Protein AF-A0A1I7WA70-F1 (afdb_monomer)

Structure (mmCIF, N/CA/C/O backbone):
data_AF-A0A1I7WA70-F1
#
_entry.id   AF-A0A1I7WA70-F1
#
loop_
_atom_site.group_PDB
_atom_site.id
_atom_site.type_sy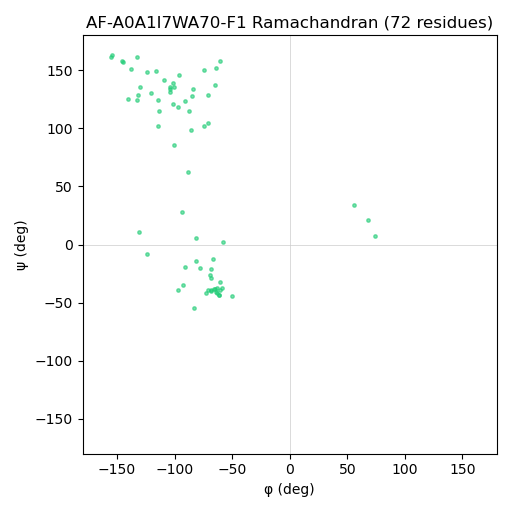mbol
_atom_site.label_atom_id
_atom_site.label_alt_id
_atom_site.label_comp_id
_atom_site.label_asym_id
_atom_site.label_entity_id
_atom_site.label_seq_id
_atom_site.pdbx_PDB_ins_code
_atom_site.Cartn_x
_atom_site.Cartn_y
_atom_site.Cartn_z
_atom_site.occupancy
_atom_site.B_iso_or_equiv
_atom_site.auth_seq_id
_atom_site.auth_comp_id
_atom_site.auth_asym_id
_atom_site.auth_atom_id
_atom_site.pdbx_PDB_model_num
ATOM 1 N N . MET A 1 1 ? 30.402 -7.326 -27.856 1.00 69.00 1 MET A N 1
ATOM 2 C CA . MET A 1 1 ? 28.996 -7.775 -27.707 1.00 69.00 1 MET A CA 1
ATOM 3 C C . MET A 1 1 ? 28.543 -7.942 -26.257 1.00 69.00 1 MET A C 1
ATOM 5 O O . MET A 1 1 ? 27.475 -7.441 -25.945 1.00 69.00 1 MET A O 1
ATOM 9 N N . LEU A 1 2 ? 29.314 -8.582 -25.365 1.00 74.75 2 LEU A N 1
ATOM 10 C CA . LEU A 1 2 ? 28.889 -8.835 -23.973 1.00 74.75 2 LEU A CA 1
ATOM 11 C C . LEU A 1 2 ? 28.647 -7.552 -23.144 1.00 74.75 2 LEU A C 1
ATOM 13 O O . LEU A 1 2 ? 27.696 -7.472 -22.374 1.00 74.75 2 LEU A O 1
ATOM 17 N N . TYR A 1 3 ? 29.477 -6.526 -23.358 1.00 77.75 3 TYR A N 1
ATOM 18 C CA . TYR A 1 3 ? 29.383 -5.237 -22.663 1.00 77.75 3 TYR A CA 1
ATOM 19 C C . TYR A 1 3 ? 28.054 -4.510 -22.934 1.00 77.75 3 TYR A C 1
ATOM 21 O O . TYR A 1 3 ? 27.405 -4.042 -22.006 1.00 77.75 3 TYR A O 1
ATOM 29 N N . LEU A 1 4 ? 27.602 -4.493 -24.195 1.00 75.81 4 LEU A N 1
ATOM 30 C CA . LEU A 1 4 ? 26.333 -3.869 -24.587 1.00 75.81 4 LEU A CA 1
ATOM 31 C C . LEU A 1 4 ? 25.136 -4.580 -23.937 1.00 75.81 4 LEU A C 1
ATOM 33 O O . LEU A 1 4 ? 24.227 -3.929 -23.436 1.00 75.81 4 LEU A O 1
ATOM 37 N N . PHE A 1 5 ? 25.176 -5.914 -23.880 1.00 74.69 5 PHE A N 1
ATOM 38 C CA . PHE A 1 5 ? 24.156 -6.711 -23.199 1.00 74.69 5 PHE A CA 1
ATOM 39 C C . PHE A 1 5 ? 24.084 -6.385 -21.702 1.00 74.69 5 PHE A C 1
ATOM 41 O O . PHE A 1 5 ? 22.996 -6.193 -21.168 1.00 74.69 5 PHE A O 1
ATOM 48 N N . CYS A 1 6 ? 25.230 -6.245 -21.034 1.00 74.44 6 CYS A N 1
ATOM 49 C CA . CYS A 1 6 ? 25.279 -5.925 -19.608 1.00 74.44 6 CYS A CA 1
ATOM 50 C C . CYS A 1 6 ? 24.698 -4.529 -19.295 1.00 74.44 6 CYS A C 1
ATOM 52 O O . CYS A 1 6 ? 23.984 -4.360 -18.307 1.00 74.44 6 CYS A O 1
ATOM 54 N N . VAL A 1 7 ? 24.951 -3.544 -20.165 1.00 71.69 7 VAL A N 1
ATOM 55 C CA . VAL A 1 7 ? 24.415 -2.174 -20.038 1.00 71.69 7 VAL A CA 1
ATOM 56 C C . VAL A 1 7 ? 22.895 -2.134 -20.255 1.00 71.69 7 VAL A C 1
ATOM 58 O O . VAL A 1 7 ? 22.177 -1.459 -19.512 1.00 71.69 7 VAL A O 1
ATOM 61 N N . LEU A 1 8 ? 22.380 -2.895 -21.225 1.00 68.50 8 LEU A N 1
ATOM 62 C CA . LEU A 1 8 ? 20.939 -2.982 -21.493 1.00 68.50 8 LEU A CA 1
ATOM 63 C C . LEU A 1 8 ? 20.181 -3.685 -20.356 1.00 68.50 8 LEU A C 1
ATOM 65 O O . LEU A 1 8 ? 19.117 -3.217 -19.954 1.00 68.50 8 LEU A O 1
ATOM 69 N N . TYR A 1 9 ? 20.758 -4.742 -19.773 1.00 70.62 9 TYR A N 1
ATOM 70 C CA . TYR A 1 9 ? 20.183 -5.427 -18.609 1.00 70.62 9 TYR A CA 1
ATOM 71 C C . TYR A 1 9 ? 20.030 -4.500 -17.393 1.00 70.62 9 TYR A C 1
ATOM 73 O O . TYR A 1 9 ? 19.010 -4.544 -16.711 1.00 70.62 9 TYR A O 1
ATOM 81 N N . GLY A 1 10 ? 21.001 -3.616 -17.139 1.00 65.25 10 GLY A N 1
ATOM 82 C CA . GLY A 1 10 ? 20.931 -2.662 -16.024 1.00 65.25 10 GLY A CA 1
ATOM 83 C C . GLY A 1 10 ? 19.855 -1.577 -16.175 1.00 65.25 10 GLY A C 1
ATOM 84 O O . GLY A 1 10 ? 19.439 -0.989 -15.175 1.00 65.25 10 GLY A O 1
ATOM 85 N N . SER A 1 11 ? 19.401 -1.327 -17.407 1.00 65.69 11 SER A N 1
ATOM 86 C CA . SER A 1 11 ? 18.398 -0.304 -17.740 1.00 65.69 11 SER A CA 1
ATOM 87 C C . SER A 1 11 ? 16.966 -0.847 -17.712 1.00 65.69 11 SER A C 1
ATOM 89 O O . SER A 1 11 ? 16.017 -0.080 -17.577 1.00 65.69 11 SER A O 1
ATOM 91 N N . ALA A 1 12 ? 16.803 -2.170 -17.790 1.00 70.38 12 ALA A N 1
ATOM 92 C CA . ALA A 1 12 ? 15.512 -2.854 -17.812 1.00 70.38 12 ALA A CA 1
ATOM 93 C C . ALA A 1 12 ? 15.044 -3.308 -16.416 1.00 70.38 12 ALA A C 1
ATOM 95 O O . ALA A 1 12 ? 14.329 -4.299 -16.283 1.00 70.38 12 ALA A O 1
ATOM 96 N N . THR A 1 13 ? 15.4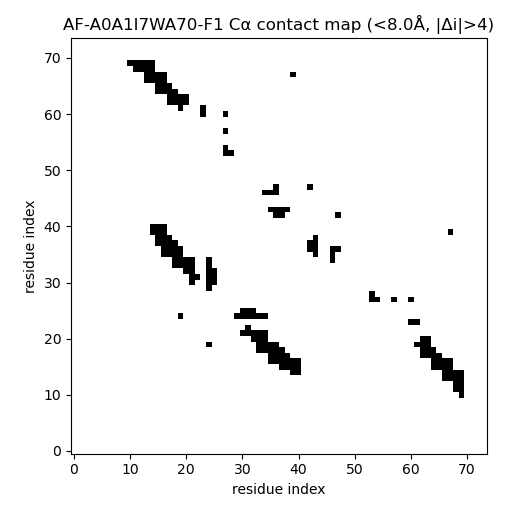57 -2.615 -15.352 1.00 77.75 13 THR A N 1
ATOM 97 C CA . THR A 1 13 ? 14.992 -2.926 -13.995 1.00 77.75 13 THR A CA 1
ATOM 98 C C . THR A 1 13 ? 13.742 -2.120 -13.659 1.00 77.75 13 THR A C 1
ATOM 100 O O . THR A 1 13 ? 13.776 -0.885 -13.687 1.00 77.75 13 THR A O 1
ATOM 103 N N . ALA A 1 14 ? 12.668 -2.815 -13.295 1.00 84.69 14 ALA A N 1
ATOM 104 C CA . ALA A 1 14 ? 11.471 -2.231 -12.706 1.00 84.69 14 ALA A CA 1
ATOM 105 C C . ALA A 1 14 ? 11.279 -2.766 -11.288 1.00 84.69 14 ALA A C 1
ATOM 107 O O . ALA A 1 14 ? 11.647 -3.903 -10.985 1.00 84.69 14 ALA A O 1
ATOM 108 N N . PHE A 1 15 ? 10.694 -1.938 -10.435 1.00 90.31 15 PHE A N 1
ATOM 109 C CA . PHE A 1 15 ? 10.371 -2.289 -9.062 1.00 90.31 15 PHE A CA 1
ATOM 110 C C . PHE A 1 15 ? 8.888 -2.067 -8.808 1.00 90.31 15 PHE A C 1
ATOM 112 O O . PHE A 1 15 ? 8.276 -1.184 -9.403 1.00 90.31 15 PHE A O 1
ATOM 119 N N . VAL A 1 16 ? 8.314 -2.875 -7.924 1.00 92.50 16 VAL A N 1
ATOM 120 C CA . VAL A 1 16 ? 6.919 -2.746 -7.501 1.00 92.50 16 VAL A CA 1
ATOM 121 C C . VAL A 1 16 ? 6.878 -2.070 -6.141 1.00 92.50 16 VAL A C 1
ATOM 123 O O . VAL A 1 16 ? 7.681 -2.39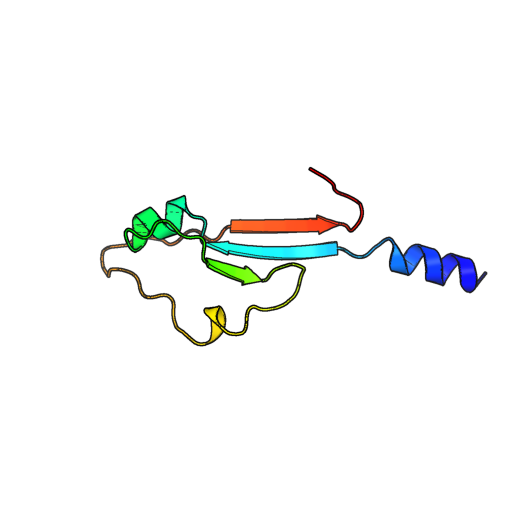4 -5.265 1.00 92.50 16 VAL A O 1
ATOM 126 N N . ASN A 1 17 ? 5.917 -1.172 -5.976 1.00 94.88 17 ASN A N 1
ATOM 127 C CA . ASN A 1 17 ? 5.498 -0.640 -4.693 1.00 94.88 17 ASN A CA 1
ATOM 128 C C . ASN A 1 17 ? 4.111 -1.190 -4.366 1.00 94.88 17 ASN A C 1
ATOM 130 O O . ASN A 1 17 ? 3.263 -1.320 -5.251 1.00 94.88 17 ASN A O 1
ATOM 134 N N . LEU A 1 18 ? 3.884 -1.506 -3.097 1.00 95.88 18 LEU A N 1
ATOM 135 C CA . LEU A 1 18 ? 2.611 -1.994 -2.577 1.00 95.88 18 LEU A CA 1
ATOM 136 C C . LEU A 1 18 ? 2.381 -1.352 -1.216 1.00 95.88 18 LEU A C 1
ATOM 138 O O . LEU A 1 18 ? 3.228 -1.468 -0.328 1.00 95.88 18 LEU A O 1
ATOM 142 N N . TYR A 1 19 ? 1.243 -0.698 -1.042 1.00 96.25 19 TYR A N 1
ATOM 143 C CA . TYR A 1 19 ? 0.930 0.057 0.163 1.00 96.25 19 TYR A CA 1
ATOM 144 C C . TYR A 1 19 ? -0.581 0.177 0.368 1.00 96.25 19 TYR A C 1
ATOM 146 O O . TYR A 1 19 ? -1.375 -0.002 -0.555 1.00 96.25 19 TYR A O 1
ATOM 154 N N . ILE A 1 20 ? -0.983 0.487 1.594 1.00 96.25 20 ILE A N 1
ATOM 155 C CA . ILE A 1 20 ? -2.340 0.928 1.913 1.00 96.25 20 ILE A CA 1
ATOM 156 C C . I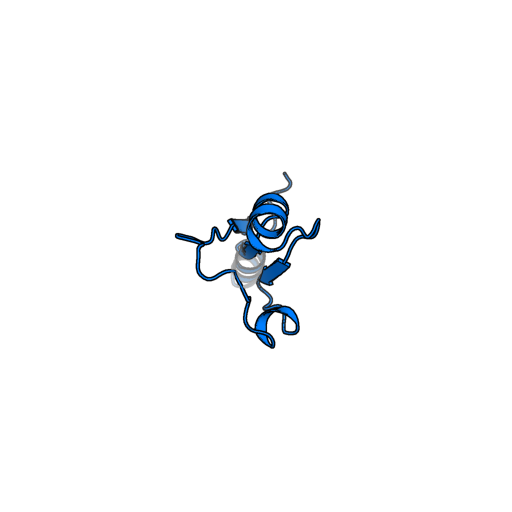LE A 1 20 ? -2.304 2.449 1.961 1.00 96.25 20 ILE A C 1
ATOM 158 O O . ILE A 1 20 ? -1.562 3.017 2.763 1.00 96.25 20 ILE A O 1
ATOM 162 N N . SER A 1 21 ? -3.075 3.089 1.081 1.00 97.06 21 SER A N 1
ATOM 163 C CA . SER A 1 21 ? -3.075 4.547 0.931 1.00 97.06 21 SER A CA 1
ATOM 164 C C . SER A 1 21 ? -3.478 5.276 2.215 1.00 97.06 21 SER A C 1
ATOM 166 O O . SER A 1 21 ? -4.207 4.734 3.044 1.00 97.06 21 SER A O 1
ATOM 168 N N . LEU A 1 22 ? -3.083 6.547 2.331 1.00 96.62 22 LEU A N 1
ATOM 169 C CA . LEU A 1 22 ? -3.531 7.444 3.403 1.00 96.62 22 LEU A CA 1
ATOM 170 C C . LEU A 1 22 ? -5.064 7.458 3.556 1.00 96.62 22 LEU A C 1
ATOM 172 O O . LEU A 1 22 ? -5.584 7.396 4.666 1.00 96.62 22 LEU A O 1
ATOM 176 N N . ALA A 1 23 ? -5.792 7.521 2.435 1.00 96.69 23 ALA A N 1
ATOM 177 C CA . ALA A 1 23 ? -7.253 7.544 2.440 1.00 96.69 23 ALA A CA 1
ATOM 178 C C . ALA A 1 23 ? -7.837 6.250 3.022 1.00 96.69 23 ALA A C 1
ATOM 180 O O . ALA A 1 23 ? -8.771 6.297 3.819 1.00 96.69 23 ALA A O 1
ATOM 181 N N . GLU A 1 24 ? -7.251 5.107 2.667 1.00 95.88 24 GLU A N 1
ATOM 182 C CA . GLU A 1 24 ? -7.693 3.808 3.164 1.00 95.88 24 GLU A CA 1
ATOM 183 C C . GLU A 1 24 ? -7.324 3.601 4.636 1.00 95.88 24 GLU A C 1
ATOM 185 O O . GLU A 1 24 ? -8.166 3.170 5.415 1.00 95.88 24 GLU A O 1
ATOM 190 N N . MET A 1 25 ? -6.115 3.990 5.047 1.00 94.81 25 MET A N 1
ATOM 191 C CA . MET A 1 25 ? -5.686 3.976 6.451 1.00 94.81 25 MET A CA 1
ATOM 192 C C . MET A 1 25 ? -6.577 4.850 7.339 1.00 94.81 25 MET A C 1
ATOM 194 O O . MET A 1 25 ? -6.898 4.474 8.468 1.00 94.81 25 MET A O 1
ATOM 198 N N . ASN A 1 26 ? -7.023 5.996 6.825 1.00 95.25 26 ASN A N 1
ATOM 199 C CA . ASN A 1 26 ? -7.972 6.840 7.534 1.00 95.25 26 ASN A CA 1
ATOM 200 C C . ASN A 1 26 ? -9.373 6.204 7.580 1.00 95.25 26 ASN A C 1
ATOM 202 O O . ASN A 1 26 ? -10.034 6.260 8.612 1.00 95.25 26 ASN A O 1
ATOM 206 N N . ARG A 1 27 ? -9.818 5.552 6.499 1.00 94.31 27 ARG A N 1
ATOM 207 C CA . ARG A 1 27 ? -11.127 4.880 6.434 1.00 94.31 27 ARG A CA 1
ATOM 208 C C . ARG A 1 27 ? -11.233 3.686 7.385 1.00 94.31 27 ARG A C 1
ATOM 210 O O . ARG A 1 27 ? -12.299 3.466 7.949 1.00 94.31 27 ARG A O 1
ATOM 217 N N . THR A 1 28 ? -10.166 2.908 7.541 1.00 93.75 28 THR A N 1
ATOM 218 C CA . THR A 1 28 ? -10.176 1.665 8.330 1.00 93.75 28 THR A CA 1
ATOM 219 C C . THR A 1 28 ? -9.749 1.864 9.783 1.00 93.75 28 THR A C 1
ATOM 221 O O . THR A 1 28 ? -10.264 1.176 10.659 1.00 93.75 28 THR A O 1
ATOM 224 N N . LEU A 1 29 ? -8.803 2.773 10.049 1.00 91.94 29 LEU A N 1
ATOM 225 C CA . LEU A 1 29 ? -8.189 2.959 11.369 1.00 91.94 29 LEU A CA 1
ATOM 226 C C . LEU A 1 29 ? -8.302 4.390 11.911 1.00 91.94 29 LEU A C 1
ATOM 228 O O . LEU A 1 29 ? -7.924 4.627 13.057 1.00 91.94 29 LEU A O 1
ATOM 232 N N . GLY A 1 30 ? -8.772 5.355 11.114 1.00 92.12 30 GLY A N 1
ATOM 233 C CA . GLY A 1 30 ? -8.785 6.771 11.500 1.00 92.12 30 GLY A CA 1
ATOM 234 C C . GLY A 1 30 ? -7.387 7.387 11.617 1.00 92.12 30 GLY A C 1
ATOM 235 O O . GLY A 1 30 ? -7.201 8.370 12.333 1.00 92.12 30 GLY A O 1
ATOM 236 N N . ILE A 1 31 ? -6.380 6.787 10.969 1.00 91.38 31 ILE A N 1
ATOM 237 C CA . ILE A 1 31 ? -4.980 7.219 11.049 1.00 91.38 31 ILE A CA 1
ATOM 238 C C . ILE A 1 31 ? -4.589 7.954 9.769 1.00 91.38 31 ILE A C 1
ATOM 240 O O . ILE A 1 31 ? -4.749 7.442 8.664 1.00 91.38 31 ILE A O 1
ATOM 244 N N . ASN A 1 32 ? -3.980 9.129 9.925 1.00 94.06 32 ASN A N 1
ATOM 245 C CA . ASN A 1 32 ? -3.458 9.926 8.817 1.00 94.06 32 ASN A CA 1
ATOM 246 C C . ASN A 1 32 ? -2.006 9.545 8.471 1.00 94.06 32 ASN A C 1
ATOM 248 O O . ASN A 1 32 ? -1.085 10.349 8.626 1.00 94.06 32 ASN A O 1
ATOM 252 N N . ALA A 1 33 ? -1.796 8.298 8.052 1.00 93.06 33 ALA A N 1
ATOM 253 C CA . ALA A 1 33 ? -0.497 7.778 7.622 1.00 93.06 33 ALA A CA 1
ATOM 254 C C . ALA A 1 33 ? -0.673 6.759 6.491 1.00 93.06 33 ALA A C 1
ATOM 256 O O . ALA A 1 33 ? -1.740 6.173 6.359 1.00 93.06 33 ALA A O 1
ATOM 257 N N . GLU A 1 34 ? 0.368 6.534 5.691 1.00 94.12 34 GLU A N 1
ATOM 258 C CA . GLU A 1 34 ? 0.414 5.453 4.699 1.00 94.12 34 GLU A CA 1
ATOM 259 C C . GLU A 1 34 ? 1.133 4.228 5.282 1.00 94.12 34 GLU A C 1
ATOM 261 O O . GLU A 1 34 ? 2.077 4.377 6.063 1.00 94.12 34 GLU A O 1
ATOM 266 N N . LEU A 1 35 ? 0.712 3.018 4.898 1.00 95.06 35 LEU A N 1
ATOM 267 C CA . LEU A 1 35 ? 1.384 1.777 5.292 1.00 95.06 35 LEU A CA 1
ATOM 268 C C . LEU A 1 35 ? 1.988 1.066 4.079 1.00 95.06 35 LEU A C 1
ATOM 270 O O . LEU A 1 35 ? 1.287 0.375 3.339 1.00 95.06 35 LEU A O 1
ATOM 274 N N . SER A 1 36 ? 3.303 1.187 3.902 1.00 95.38 36 SER A N 1
ATOM 275 C CA . SER A 1 36 ? 4.025 0.530 2.808 1.00 95.38 36 SER A CA 1
ATOM 276 C C . SER A 1 36 ? 4.420 -0.905 3.170 1.00 95.38 36 SER A C 1
ATOM 278 O O . SER A 1 36 ? 5.069 -1.149 4.193 1.00 95.38 36 SER A O 1
ATOM 280 N N . TYR A 1 37 ? 4.062 -1.852 2.304 1.00 96.00 37 TYR A N 1
ATOM 281 C CA . TYR A 1 37 ? 4.442 -3.267 2.372 1.00 96.00 37 TYR A CA 1
ATOM 282 C C . TYR A 1 37 ? 5.644 -3.584 1.490 1.00 96.00 37 TYR A C 1
ATOM 284 O O . TYR A 1 37 ? 6.506 -4.367 1.888 1.00 96.00 37 TYR A O 1
ATOM 292 N N . ILE A 1 38 ? 5.706 -2.981 0.305 1.00 95.69 38 ILE A N 1
ATOM 293 C CA . ILE A 1 38 ? 6.839 -3.073 -0.612 1.00 95.69 38 ILE A CA 1
ATOM 294 C C . ILE A 1 38 ? 7.172 -1.658 -1.067 1.00 95.69 38 ILE A C 1
ATOM 296 O O . ILE A 1 38 ? 6.283 -0.946 -1.529 1.00 95.69 38 ILE A O 1
ATOM 300 N N . ASP A 1 39 ? 8.438 -1.277 -0.942 1.00 92.81 39 ASP A N 1
ATOM 301 C CA . ASP A 1 39 ? 8.963 0.010 -1.396 1.00 92.81 39 ASP A CA 1
ATOM 302 C C . ASP A 1 39 ? 10.259 -0.218 -2.184 1.00 92.81 39 ASP A C 1
ATOM 304 O O . ASP A 1 39 ? 11.173 -0.917 -1.732 1.00 92.81 39 ASP A O 1
ATOM 308 N N . GLY A 1 40 ? 10.306 0.280 -3.418 1.00 89.94 40 GLY A N 1
ATOM 309 C CA . GLY A 1 40 ? 11.413 0.066 -4.347 1.00 89.94 40 GLY A CA 1
ATOM 310 C C . GLY A 1 40 ? 11.717 -1.416 -4.583 1.00 89.94 40 GLY A C 1
ATOM 311 O O . GLY A 1 40 ? 12.882 -1.797 -4.716 1.00 89.94 40 GLY A O 1
ATOM 312 N N . GLY A 1 41 ? 10.691 -2.276 -4.581 1.00 90.69 41 GLY A N 1
ATOM 313 C CA . GLY A 1 41 ? 10.842 -3.726 -4.731 1.00 90.69 41 GLY A CA 1
ATOM 314 C C . GLY A 1 41 ? 11.402 -4.440 -3.496 1.00 90.69 41 GLY A C 1
ATOM 315 O O . GLY A 1 41 ? 11.680 -5.638 -3.564 1.00 90.69 41 GLY A O 1
ATOM 316 N N . LYS A 1 42 ? 11.570 -3.744 -2.365 1.00 93.25 42 LYS A N 1
ATOM 317 C CA . LYS A 1 42 ? 12.001 -4.327 -1.089 1.00 93.25 42 LYS A CA 1
ATOM 318 C C . LYS A 1 42 ? 10.819 -4.459 -0.144 1.00 93.25 42 LYS A C 1
ATOM 320 O O . LYS A 1 42 ? 10.057 -3.519 0.052 1.00 93.25 42 LYS A O 1
ATOM 325 N N . VAL A 1 43 ? 10.697 -5.624 0.483 1.00 95.12 43 VAL A N 1
ATOM 326 C CA . VAL A 1 43 ? 9.653 -5.881 1.478 1.00 95.12 43 VAL A CA 1
ATOM 327 C C . VAL A 1 43 ? 9.950 -5.101 2.759 1.00 95.12 43 VAL A C 1
ATOM 329 O O . VAL A 1 43 ? 11.042 -5.207 3.324 1.00 95.12 43 VAL A O 1
ATOM 332 N N . ASN A 1 44 ? 8.962 -4.356 3.251 1.00 93.88 44 ASN A N 1
ATOM 333 C CA . ASN A 1 44 ? 9.032 -3.689 4.540 1.00 93.88 44 ASN A CA 1
ATOM 334 C C . ASN A 1 44 ? 8.861 -4.720 5.665 1.00 93.88 44 ASN A C 1
ATOM 336 O O . ASN A 1 44 ? 7.758 -5.173 5.988 1.00 93.88 44 ASN A O 1
ATOM 340 N N . GLY A 1 45 ? 9.986 -5.083 6.279 1.00 91.69 45 GLY A N 1
ATOM 341 C CA . GLY A 1 45 ? 10.036 -6.040 7.379 1.00 91.69 45 GLY A CA 1
ATOM 342 C C . GLY A 1 45 ? 9.364 -5.564 8.670 1.00 91.69 45 GLY A C 1
ATOM 343 O O . GLY A 1 45 ? 9.195 -6.372 9.573 1.00 91.69 45 GLY A O 1
ATOM 344 N N . TYR A 1 46 ? 9.010 -4.284 8.807 1.00 89.25 46 TYR A N 1
ATOM 345 C CA . TYR A 1 46 ? 8.230 -3.796 9.946 1.00 89.25 46 TYR A CA 1
ATOM 346 C C . TYR A 1 46 ? 6.735 -4.023 9.707 1.00 89.25 46 TYR A C 1
ATOM 348 O O . TYR A 1 46 ? 6.089 -4.715 10.490 1.00 89.25 46 TYR A O 1
ATOM 356 N N . SER A 1 47 ? 6.213 -3.533 8.580 1.00 88.75 47 SER A N 1
ATOM 357 C CA . SER A 1 47 ? 4.792 -3.643 8.213 1.00 88.75 47 SER A CA 1
ATOM 358 C C . SER A 1 47 ? 4.319 -5.091 8.078 1.00 88.75 47 SER A C 1
ATOM 360 O O . SER A 1 47 ? 3.178 -5.403 8.388 1.00 88.75 47 SER A O 1
ATOM 362 N N . THR A 1 48 ? 5.200 -5.995 7.645 1.00 88.69 48 THR A N 1
ATOM 363 C CA . THR A 1 48 ? 4.879 -7.422 7.469 1.00 88.69 48 THR A CA 1
ATOM 364 C C . THR A 1 48 ? 4.928 -8.245 8.755 1.00 88.69 48 THR A C 1
ATOM 366 O O . THR A 1 48 ? 4.412 -9.359 8.779 1.00 88.69 48 THR A O 1
ATOM 369 N N . LYS A 1 49 ? 5.521 -7.726 9.839 1.00 90.88 49 LYS A N 1
ATOM 370 C CA . LYS A 1 49 ? 5.579 -8.434 11.131 1.00 90.88 49 LYS A CA 1
ATOM 371 C C . LYS A 1 49 ? 4.272 -8.377 11.906 1.00 90.88 49 LYS A C 1
ATOM 373 O O . LYS A 1 49 ? 4.071 -9.195 12.801 1.00 90.88 49 LYS A O 1
ATOM 378 N N . PHE A 1 50 ? 3.412 -7.414 11.593 1.00 86.19 50 PHE A N 1
ATOM 379 C CA . PHE A 1 50 ? 2.181 -7.182 12.327 1.00 86.19 50 PHE A CA 1
ATOM 380 C C . PHE A 1 50 ? 0.983 -7.326 11.388 1.00 86.19 50 PHE A C 1
ATOM 382 O O . PHE A 1 50 ? 0.982 -6.736 10.308 1.00 86.19 50 PHE A O 1
ATOM 389 N N . PRO A 1 51 ? -0.044 -8.104 11.770 1.00 87.38 51 PRO A N 1
ATOM 390 C CA . PRO A 1 51 ? -1.252 -8.203 10.971 1.00 87.38 51 PRO A CA 1
ATOM 391 C C . PRO A 1 51 ? -1.954 -6.846 10.933 1.00 87.38 51 PRO A C 1
ATOM 393 O O . PRO A 1 51 ? -2.087 -6.175 11.960 1.00 87.38 51 PRO A O 1
ATOM 396 N N . TYR A 1 52 ? -2.434 -6.468 9.751 1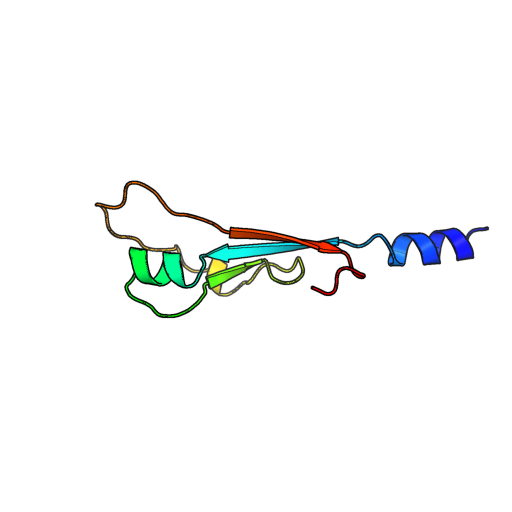.00 89.69 52 TYR A N 1
ATOM 397 C CA . TYR A 1 52 ? -3.266 -5.288 9.590 1.00 89.69 52 TYR A CA 1
ATOM 398 C C . TYR A 1 52 ? -4.637 -5.558 10.200 1.00 89.69 52 TYR A C 1
ATOM 400 O O . TYR A 1 52 ? -5.422 -6.343 9.670 1.00 89.69 52 TYR A O 1
ATOM 408 N N . ARG A 1 53 ? -4.883 -4.978 11.374 1.00 88.19 53 ARG A N 1
ATOM 409 C CA . ARG A 1 53 ? -6.152 -5.132 12.085 1.00 88.19 53 ARG A CA 1
ATOM 410 C C . ARG A 1 53 ? -7.143 -4.127 11.531 1.00 88.19 53 ARG A C 1
ATOM 412 O O . ARG A 1 53 ? -6.800 -2.963 11.376 1.00 88.19 53 ARG A O 1
ATOM 419 N N . VAL A 1 54 ? -8.351 -4.591 11.267 1.00 88.12 54 VAL A N 1
ATOM 420 C CA . VAL A 1 54 ? -9.466 -3.775 10.800 1.00 88.12 54 VAL A CA 1
ATOM 421 C C . VAL A 1 54 ? -10.704 -4.113 11.622 1.00 88.12 54 VAL A C 1
ATOM 423 O O . VAL A 1 54 ? -10.734 -5.152 12.289 1.00 88.12 54 VAL A O 1
ATOM 426 N N . ASP A 1 55 ? -11.693 -3.228 11.597 1.00 87.62 55 ASP A N 1
ATOM 427 C CA . ASP A 1 55 ? -12.999 -3.482 12.200 1.00 87.62 55 ASP A CA 1
ATOM 428 C C . ASP A 1 55 ? -13.728 -4.651 11.507 1.00 87.62 55 ASP A C 1
ATOM 430 O O . ASP A 1 55 ? -13.511 -4.918 10.323 1.00 87.62 55 ASP A O 1
ATOM 434 N N . ALA A 1 56 ? -14.587 -5.349 12.248 1.00 87.19 56 ALA A N 1
ATOM 435 C CA . ALA A 1 56 ? -15.363 -6.483 11.752 1.00 87.19 56 ALA A CA 1
ATOM 436 C C . ALA A 1 56 ? -16.439 -6.063 10.739 1.00 87.19 56 ALA A C 1
ATOM 438 O O . ALA A 1 56 ? -16.791 -6.854 9.868 1.00 87.19 56 ALA A O 1
ATOM 439 N N . ASP A 1 57 ? -16.911 -4.818 10.826 1.00 88.94 57 ASP A N 1
ATOM 440 C CA . ASP A 1 57 ? -17.960 -4.266 9.960 1.00 88.94 57 ASP A CA 1
ATOM 441 C C . ASP A 1 57 ? -17.430 -3.795 8.587 1.00 88.94 57 ASP A C 1
ATOM 443 O O . ASP A 1 57 ? -18.154 -3.188 7.798 1.00 88.94 57 ASP A O 1
ATOM 447 N N . LEU A 1 58 ? -16.150 -4.038 8.283 1.00 90.50 58 LEU A N 1
ATOM 448 C CA . LEU A 1 58 ? -15.544 -3.666 7.007 1.00 90.50 58 LEU A CA 1
ATOM 449 C C . LEU A 1 58 ? -15.734 -4.756 5.949 1.00 90.50 58 LEU A C 1
ATOM 451 O O . LEU A 1 58 ? -15.118 -5.817 6.008 1.00 90.50 58 LEU A O 1
ATOM 455 N N . ASP A 1 59 ? -16.494 -4.431 4.904 1.00 92.94 59 ASP A N 1
ATOM 456 C CA . ASP A 1 59 ? -16.736 -5.342 3.775 1.00 92.94 59 ASP A CA 1
ATOM 457 C C . ASP A 1 59 ? -15.491 -5.595 2.907 1.00 92.94 59 ASP A C 1
ATOM 459 O O . ASP A 1 59 ? -15.374 -6.631 2.251 1.00 92.94 59 ASP A O 1
ATOM 463 N N . HIS A 1 60 ? -14.573 -4.625 2.835 1.00 93.25 60 HIS A N 1
ATOM 464 C CA . HIS A 1 60 ? -13.381 -4.704 1.989 1.00 93.25 60 HIS A CA 1
ATOM 465 C C . HIS A 1 60 ? -12.227 -3.838 2.503 1.00 93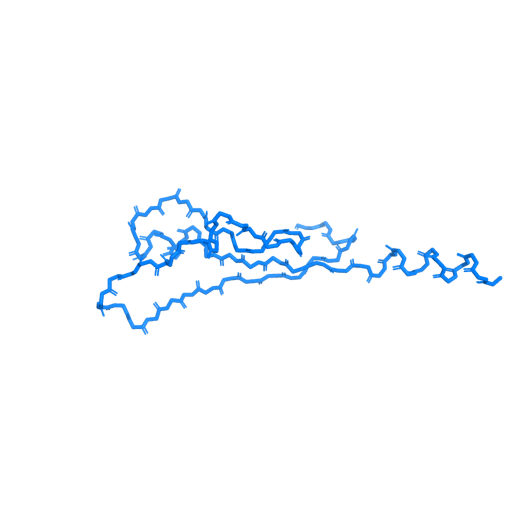.25 60 HIS A C 1
ATOM 467 O O . HIS A 1 60 ? -12.424 -2.898 3.280 1.00 93.25 60 HIS A O 1
ATOM 473 N N . ILE A 1 61 ? -11.025 -4.139 1.999 1.00 94.00 61 ILE A N 1
ATOM 474 C CA . ILE A 1 61 ? -9.795 -3.361 2.184 1.00 94.00 61 ILE A CA 1
ATOM 475 C C . ILE A 1 61 ? -9.158 -3.126 0.813 1.00 94.00 61 ILE A C 1
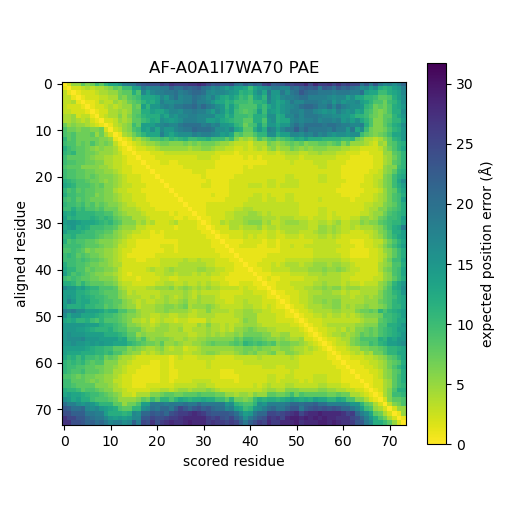ATOM 477 O O . ILE A 1 61 ? -9.045 -4.053 0.007 1.00 94.00 61 ILE A O 1
ATOM 481 N N . SER A 1 62 ? -8.710 -1.900 0.566 1.00 95.88 62 SER A N 1
ATOM 482 C CA . SER A 1 62 ? -8.072 -1.493 -0.683 1.00 95.88 62 SER A CA 1
ATOM 483 C C . SER A 1 62 ? -6.554 -1.428 -0.547 1.00 95.88 62 SER A C 1
ATOM 485 O O . SER A 1 62 ? -6.008 -0.641 0.224 1.0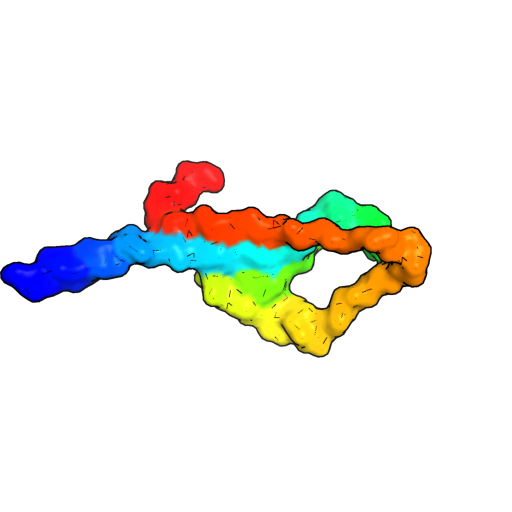0 95.88 62 SER A O 1
ATOM 487 N N . PHE A 1 63 ? -5.857 -2.216 -1.360 1.00 96.31 63 PHE A N 1
ATOM 488 C CA . PHE A 1 63 ? -4.410 -2.11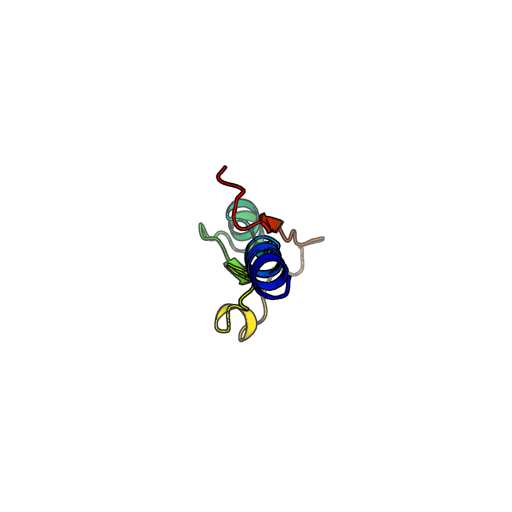3 -1.524 1.00 96.31 63 PHE A CA 1
ATOM 489 C C . PHE A 1 63 ? -4.093 -1.352 -2.805 1.00 96.31 63 PHE A C 1
ATOM 491 O O . PHE A 1 63 ? -4.665 -1.628 -3.861 1.00 96.31 63 PHE A O 1
ATOM 498 N N . THR A 1 64 ? -3.140 -0.432 -2.720 1.00 97.19 64 THR A N 1
ATOM 499 C CA . THR A 1 64 ? -2.631 0.314 -3.866 1.00 97.19 64 THR A CA 1
ATOM 500 C C . THR A 1 64 ? -1.271 -0.237 -4.254 1.00 97.19 64 THR A C 1
ATOM 502 O O . THR A 1 64 ? -0.414 -0.489 -3.406 1.00 97.19 64 THR A O 1
ATOM 505 N N . TRP A 1 65 ? -1.057 -0.420 -5.553 1.00 96.31 65 TRP A N 1
ATOM 506 C CA . TRP A 1 65 ? 0.228 -0.848 -6.081 1.00 96.31 65 TRP A CA 1
ATOM 507 C C . TRP A 1 65 ? 0.581 -0.064 -7.337 1.00 96.31 65 TRP A C 1
ATOM 509 O O . TRP A 1 65 ? -0.292 0.387 -8.079 1.00 96.31 65 TRP A O 1
ATOM 519 N N . ASN A 1 66 ? 1.877 0.099 -7.568 1.00 94.00 66 ASN A N 1
ATOM 520 C CA . ASN A 1 66 ? 2.402 0.647 -8.809 1.00 94.00 66 ASN A CA 1
ATOM 521 C C . ASN A 1 66 ? 3.727 -0.032 -9.164 1.00 94.00 66 ASN A C 1
ATOM 523 O O . ASN A 1 66 ? 4.398 -0.605 -8.304 1.00 94.00 66 ASN A O 1
ATOM 527 N N . ALA A 1 67 ? 4.086 0.008 -10.443 1.00 90.12 67 ALA A N 1
ATOM 528 C CA . ALA A 1 67 ? 5.375 -0.454 -10.929 1.00 90.12 67 ALA A CA 1
ATOM 529 C C . ALA A 1 67 ? 6.151 0.742 -11.480 1.00 90.12 67 ALA A C 1
ATOM 531 O O . ALA A 1 67 ? 5.664 1.448 -12.363 1.00 90.12 67 ALA A O 1
ATOM 532 N N . VAL A 1 68 ? 7.359 0.956 -10.968 1.00 85.12 68 VAL A N 1
ATOM 533 C CA . VAL A 1 68 ? 8.235 2.056 -11.366 1.00 85.12 68 VAL A CA 1
ATOM 534 C C . VAL A 1 68 ? 9.455 1.470 -12.063 1.00 85.12 68 VAL A C 1
ATOM 536 O O . VAL A 1 68 ? 10.252 0.738 -11.470 1.00 85.12 68 VAL A O 1
ATOM 539 N N . GLY A 1 69 ? 9.602 1.776 -13.351 1.00 77.62 69 GLY A N 1
ATOM 540 C CA . GLY A 1 69 ? 10.847 1.539 -14.078 1.00 77.62 69 GLY A CA 1
ATOM 541 C C . GLY A 1 69 ? 11.906 2.561 -13.669 1.00 77.62 69 GLY A C 1
ATOM 542 O O . GLY A 1 69 ? 11.565 3.710 -13.389 1.00 77.62 69 GLY A O 1
ATOM 543 N N . LYS A 1 70 ? 13.192 2.187 -13.718 1.00 63.50 70 LYS A N 1
ATOM 544 C CA . LYS A 1 70 ? 14.345 3.063 -13.400 1.00 63.50 70 LYS A CA 1
ATOM 545 C C . LYS A 1 70 ? 14.464 4.362 -14.234 1.00 63.50 70 LYS A C 1
ATOM 547 O O . LYS A 1 70 ? 15.425 5.098 -14.051 1.00 63.50 70 LYS A O 1
ATOM 552 N N . GLY A 1 71 ? 13.519 4.644 -15.134 1.00 57.56 71 GLY A N 1
ATOM 553 C CA . GLY A 1 71 ? 13.449 5.855 -15.961 1.00 57.56 71 GLY A CA 1
ATOM 554 C C . GLY A 1 71 ? 12.087 6.559 -15.958 1.00 57.56 71 GLY A C 1
ATOM 555 O O . GLY A 1 71 ? 11.870 7.441 -16.780 1.00 57.56 71 GLY A O 1
ATOM 556 N N . THR A 1 72 ? 11.167 6.181 -15.068 1.00 47.50 72 THR A N 1
ATOM 557 C CA . THR A 1 72 ? 9.830 6.796 -14.982 1.00 47.50 72 THR A CA 1
ATOM 558 C C . THR A 1 72 ? 9.834 7.795 -13.830 1.00 47.50 72 THR A C 1
ATOM 560 O O . THR A 1 72 ? 9.538 7.445 -12.693 1.00 47.50 72 THR A O 1
ATOM 563 N N . LEU A 1 73 ? 10.275 9.020 -14.123 1.00 43.47 73 LEU A N 1
ATOM 564 C CA . LEU A 1 73 ? 10.087 10.184 -13.261 1.00 43.47 73 LEU A CA 1
ATOM 565 C C . LEU A 1 73 ? 8.722 10.789 -13.590 1.00 43.47 73 LEU A C 1
ATOM 567 O O . LEU A 1 73 ? 8.617 11.524 -14.569 1.00 43.47 73 LEU A O 1
ATOM 571 N N . PHE A 1 74 ? 7.712 10.467 -12.789 1.00 43.41 74 PHE A N 1
ATOM 572 C CA . PHE A 1 74 ? 6.518 11.288 -12.600 1.00 43.41 74 PHE A CA 1
ATOM 573 C C . PHE A 1 74 ? 6.092 11.178 -11.140 1.00 43.41 74 PHE A C 1
ATOM 575 O O . PHE A 1 74 ? 6.092 10.035 -10.629 1.00 43.41 74 PHE A O 1
#

Foldseek 3Di:
DVVVVVVVVVQFDKAKWKWQDLVQCCVFPVDRDIGTQADRNDGDPVSVVDDDDGDPPDPDGDMDMDMDGPPDDD

Solvent-accessible surface area (backbone atoms only — not comparable to full-atom values): 4569 Å² total; per-residue (Å²): 114,70,67,62,54,56,58,52,58,69,63,70,46,66,27,42,34,32,29,33,42,42,69,48,32,31,72,60,70,70,35,94,46,67,50,56,44,21,56,84,57,38,72,33,73,69,56,71,72,50,83,87,81,66,62,89,88,57,92,76,85,70,77,45,71,52,74,46,44,82,80,64,88,126

Nearest PDB structures (foldseek):
  7me5-assembly1_A  TM=9.256E-01  e=1.439E-02  Drosophila melanogaster
  2ygo-assembly1_A-2  TM=8.099E-01  e=6.904E-02  Homo sapiens
  2ygp-assembly1_A-2  TM=7.864E-01  e=6.904E-02  Homo sapiens
  2ygn-assembly1_A-2  TM=7.932E-01  e=9.069E-02  Homo sapiens
  2ygq-assembly1_A  TM=8.036E-01  e=1.794E-01  Homo sapiens

Organism: Heterorhabditis bacteriophora (NCBI:txid37862)

Sequence (74 aa):
MLYLFCVLYGSATAFVNLYISLAEMNRTLGINAELSYIDGGKVNGYSTKFPYRVDADLDHISFTWNAVGKGTLF

InterPro domains:
  IPR003306 WIF domain [PF02019] (18-70)
  IPR003306 WIF domain [PS50814] (18-74)
  IPR038677 WIF domain superfamily [G3DSA:2.60.40.2170] (14-74)

Secondary structure (DSSP, 8-state):
-HHHHHHHHHHS-EEEEEEE-HHHHHHHH-----EEEEETTEE-TTGGGS-----TT------EEEEEETT---

Radius of gyration: 17.12 Å; Cα contacts (8 Å, |Δi|>4): 96; chains: 1; bounding box: 47×20×40 Å

pLDDT: mean 85.91, std 12.83, range [43.41, 97.19]

Mean predicted aligned error: 7.05 Å